Protein AF-A0AAW9BEH2-F1 (afdb_monomer_lite)

Secondary structure (DSSP, 8-state):
--HHHHHHHHHHHHHHHHHHHHHHHHHHHHHHHHHHHHHHHHHHHHHHHHHHHH-GGG-SS--HHHHHHHHHHHHHHHHHHHHHHHHS---TT-THHHHHHHHHHHHHHHHHHHHHHHHHHHHHHHHHHHHHHHHHHHHHHHHHHHHTT---------

pLDDT: mean 85.72, std 15.08, range [34.12, 97.81]

Foldseek 3Di:
DPVVVVVVVVVVVVVVVVVVLVVLVVQQVVLLVVLVVLLVVLVVLLVVLLVPLVCVPVDPDDDLVVSLVSLVVSLVSLVCSLVSLVPGDHDPSDPCSVVSNVVSVVSSVVSVVSSVVSNVSSVVVVVVVVVVVVVVVVVCVVVVVVVVPDDDDDDDDD

Structure (mmCIF, N/CA/C/O backbone):
data_AF-A0AAW9BEH2-F1
#
_entry.id   AF-A0AAW9BEH2-F1
#
loop_
_atom_site.group_PDB
_atom_site.id
_atom_site.type_symbol
_atom_site.label_atom_id
_atom_site.label_alt_id
_atom_site.label_comp_id
_atom_site.label_asym_id
_atom_site.label_entity_id
_atom_site.label_seq_id
_atom_site.pdbx_PDB_ins_code
_atom_site.Cartn_x
_atom_site.Cartn_y
_atom_site.Cartn_z
_atom_site.occupancy
_atom_site.B_iso_or_equiv
_atom_site.auth_seq_id
_atom_site.auth_comp_id
_atom_site.auth_asym_id
_atom_site.auth_atom_id
_atom_site.pdbx_PDB_model_num
ATOM 1 N N . MET A 1 1 ? 34.783 7.327 -52.396 1.00 61.12 1 MET A N 1
ATOM 2 C CA . MET A 1 1 ? 33.448 7.791 -51.954 1.00 61.12 1 MET A CA 1
ATOM 3 C C . MET A 1 1 ? 32.715 6.705 -51.144 1.00 61.12 1 MET A C 1
ATOM 5 O O . MET A 1 1 ? 31.636 6.286 -51.528 1.00 61.12 1 MET A O 1
ATOM 9 N N . ASN A 1 2 ? 33.303 6.226 -50.032 1.00 67.19 2 ASN A N 1
ATOM 10 C CA . ASN A 1 2 ? 32.734 5.101 -49.255 1.00 67.19 2 ASN A CA 1
ATOM 11 C C . ASN A 1 2 ? 32.897 5.255 -47.726 1.00 67.19 2 ASN A C 1
ATOM 13 O O . ASN A 1 2 ? 31.979 4.955 -46.977 1.00 67.19 2 ASN A O 1
ATOM 17 N N . LYS A 1 3 ? 34.015 5.833 -47.255 1.00 74.56 3 LYS A N 1
ATOM 18 C CA . LYS A 1 3 ? 34.279 6.043 -45.817 1.00 74.56 3 LYS A CA 1
ATOM 19 C C . LYS A 1 3 ? 33.281 7.001 -45.150 1.00 74.56 3 LYS A C 1
ATOM 21 O O . LYS A 1 3 ? 32.778 6.699 -44.081 1.00 74.56 3 LYS A O 1
ATOM 26 N N . PHE A 1 4 ? 32.943 8.114 -45.808 1.00 81.81 4 PHE A N 1
ATOM 27 C CA . PHE A 1 4 ? 32.003 9.105 -45.264 1.00 81.81 4 PHE A CA 1
ATOM 28 C C . PHE A 1 4 ? 30.568 8.563 -45.176 1.00 81.81 4 PHE A C 1
ATOM 30 O O . PHE A 1 4 ? 29.892 8.777 -44.179 1.00 81.81 4 PHE A O 1
ATOM 37 N N . ARG A 1 5 ? 30.127 7.788 -46.182 1.00 81.81 5 ARG A N 1
ATOM 38 C CA . ARG A 1 5 ? 28.836 7.081 -46.146 1.00 81.81 5 ARG A CA 1
ATOM 39 C C . ARG A 1 5 ? 28.800 6.043 -45.026 1.00 81.81 5 ARG A C 1
ATOM 41 O O . ARG A 1 5 ? 27.820 5.996 -44.302 1.00 81.81 5 ARG A O 1
ATOM 48 N N . LEU A 1 6 ? 29.881 5.283 -44.843 1.00 86.88 6 LEU A N 1
ATOM 49 C CA . LEU A 1 6 ? 29.983 4.267 -43.795 1.00 86.88 6 LEU A CA 1
ATOM 50 C C . LEU A 1 6 ? 29.954 4.878 -42.385 1.00 86.88 6 LEU A C 1
ATOM 52 O O . LEU A 1 6 ? 29.236 4.384 -41.523 1.00 86.88 6 LEU A O 1
ATOM 56 N N . VAL A 1 7 ? 30.656 5.997 -42.171 1.00 89.94 7 VAL A N 1
ATOM 57 C CA . VAL A 1 7 ? 30.595 6.757 -40.910 1.00 89.94 7 VAL A CA 1
ATOM 58 C C . VAL A 1 7 ? 29.182 7.288 -40.660 1.00 89.94 7 VAL A C 1
ATOM 60 O O . VAL A 1 7 ? 28.656 7.102 -39.566 1.00 89.94 7 VAL A O 1
ATOM 63 N N . ASN A 1 8 ? 28.532 7.878 -41.668 1.00 89.31 8 ASN A N 1
ATOM 64 C CA . ASN A 1 8 ? 27.161 8.375 -41.524 1.00 89.31 8 ASN A CA 1
ATOM 65 C C . ASN A 1 8 ? 26.160 7.249 -41.232 1.00 89.31 8 ASN A C 1
ATOM 67 O O . ASN A 1 8 ? 25.281 7.414 -40.392 1.00 89.31 8 ASN A O 1
ATOM 71 N N . SER A 1 9 ? 26.304 6.093 -41.885 1.00 89.06 9 SER A N 1
ATOM 72 C CA . SER A 1 9 ? 25.486 4.912 -41.604 1.00 89.06 9 SER A CA 1
ATOM 73 C C . SER A 1 9 ? 25.699 4.406 -40.177 1.00 89.06 9 SER A C 1
ATOM 75 O O . SER A 1 9 ? 24.717 4.141 -39.491 1.00 89.06 9 SER A O 1
ATOM 77 N N . CYS A 1 10 ? 26.943 4.341 -39.689 1.00 92.50 10 CYS A N 1
ATOM 78 C CA . CYS A 1 10 ? 27.219 3.996 -38.290 1.00 92.50 10 CYS A CA 1
ATOM 79 C C . CYS A 1 10 ? 26.580 4.987 -37.310 1.00 92.50 10 CYS A C 1
ATOM 81 O O . CYS A 1 10 ? 25.991 4.558 -36.322 1.00 92.50 10 CYS A O 1
ATOM 83 N N . LEU A 1 11 ? 26.652 6.293 -37.584 1.00 92.81 11 LEU A N 1
ATOM 84 C CA . LEU A 1 11 ? 26.002 7.310 -36.750 1.00 92.81 11 LEU A CA 1
ATOM 85 C C . LEU A 1 11 ? 24.480 7.150 -36.740 1.00 92.81 11 LEU A C 1
ATOM 87 O O . LEU A 1 11 ? 23.858 7.280 -35.690 1.00 92.81 11 LEU A O 1
ATOM 91 N N . PHE A 1 12 ? 23.881 6.822 -37.885 1.00 94.31 12 PHE A N 1
ATOM 92 C CA . PHE A 1 12 ? 22.443 6.583 -37.983 1.00 94.31 12 PHE A CA 1
ATOM 93 C C . PHE A 1 12 ? 22.015 5.353 -37.174 1.00 94.31 12 PHE A C 1
ATOM 95 O O . PHE A 1 12 ? 21.041 5.407 -36.426 1.00 94.31 12 PHE A O 1
ATOM 102 N N . VAL A 1 13 ? 22.783 4.262 -37.259 1.00 95.12 13 VAL A N 1
ATOM 103 C CA . VAL A 1 13 ? 22.562 3.059 -36.442 1.00 95.12 13 VAL A CA 1
ATOM 104 C C . VAL A 1 13 ? 22.726 3.375 -34.954 1.00 95.12 13 VAL A C 1
ATOM 106 O O . VAL A 1 13 ? 21.879 2.985 -34.156 1.00 95.12 13 VAL A O 1
ATOM 109 N N . ALA A 1 14 ? 23.759 4.129 -34.572 1.00 94.88 14 ALA A N 1
ATOM 110 C CA . ALA A 1 14 ? 23.972 4.534 -33.184 1.00 94.88 14 ALA A CA 1
ATOM 111 C C . ALA A 1 14 ? 22.812 5.388 -32.646 1.00 94.88 14 ALA A C 1
ATOM 113 O O . ALA A 1 14 ? 22.354 5.158 -31.527 1.00 94.88 14 ALA A O 1
ATOM 114 N N . MET A 1 15 ? 22.291 6.323 -33.449 1.00 94.88 15 MET A N 1
ATOM 115 C CA . MET A 1 15 ? 21.110 7.113 -33.092 1.00 94.88 15 MET A CA 1
ATOM 116 C C . MET A 1 15 ? 19.872 6.235 -32.902 1.00 94.88 15 MET A C 1
ATOM 118 O O . MET A 1 15 ? 19.190 6.377 -31.893 1.00 94.88 15 MET A O 1
ATOM 122 N N . LEU A 1 16 ? 19.611 5.286 -33.807 1.00 95.88 16 LEU A N 1
ATOM 123 C CA . LEU A 1 16 ? 18.481 4.359 -33.670 1.00 95.88 16 LEU A CA 1
ATOM 124 C C . LEU A 1 16 ? 18.579 3.507 -32.398 1.00 95.88 16 LEU A C 1
ATOM 126 O O . LEU A 1 16 ? 17.588 3.336 -31.683 1.00 95.88 16 LEU A O 1
ATOM 130 N N . VAL A 1 17 ? 19.774 3.004 -32.084 1.00 94.88 17 VAL A N 1
ATOM 131 C CA . VAL A 1 17 ? 20.029 2.244 -30.853 1.00 94.88 17 VAL A CA 1
ATOM 132 C C . VAL A 1 17 ? 19.791 3.120 -29.620 1.00 94.88 17 VAL A C 1
ATOM 134 O O . VAL A 1 17 ? 19.082 2.706 -28.703 1.00 94.88 17 VAL A O 1
ATOM 137 N N . ALA A 1 18 ? 20.304 4.353 -29.612 1.00 94.69 18 ALA A N 1
ATOM 138 C CA . ALA A 1 18 ? 20.093 5.295 -28.515 1.00 94.69 18 ALA A CA 1
ATOM 139 C C . ALA A 1 18 ? 18.607 5.646 -28.326 1.00 94.69 18 ALA A C 1
ATOM 141 O O . ALA A 1 18 ? 18.114 5.629 -27.198 1.00 94.69 18 ALA A O 1
ATOM 142 N N . SER A 1 19 ? 17.868 5.895 -29.411 1.00 94.81 19 SER A N 1
ATOM 143 C CA . SER A 1 19 ? 16.421 6.140 -29.364 1.00 94.81 19 SER A CA 1
ATOM 144 C C . SER A 1 19 ? 15.651 4.939 -28.814 1.00 94.81 19 SER A C 1
ATOM 146 O O . SER A 1 19 ? 14.720 5.115 -28.031 1.00 94.81 19 SER A O 1
ATOM 148 N N . THR A 1 20 ? 16.065 3.720 -29.163 1.00 93.62 20 THR A N 1
ATOM 149 C CA . THR A 1 20 ? 15.456 2.488 -28.643 1.00 93.62 20 THR A CA 1
ATOM 150 C C . THR A 1 20 ? 15.678 2.358 -27.135 1.00 93.62 20 THR A C 1
ATOM 152 O O . THR A 1 20 ? 14.727 2.115 -26.392 1.00 93.62 20 THR A O 1
ATOM 155 N N . PHE A 1 21 ? 16.903 2.596 -26.654 1.00 93.50 21 PHE A N 1
ATOM 156 C CA . PHE A 1 21 ? 17.190 2.601 -25.217 1.00 93.50 21 PHE A CA 1
ATOM 157 C C . PHE A 1 21 ? 16.429 3.697 -24.470 1.00 93.50 21 PHE A C 1
ATOM 159 O O . PHE A 1 21 ? 15.891 3.435 -23.395 1.00 93.50 21 PHE A O 1
ATOM 166 N N . ALA A 1 22 ? 16.338 4.900 -25.040 1.00 93.38 22 ALA A N 1
ATOM 167 C CA . ALA A 1 22 ? 15.574 5.997 -24.455 1.00 93.38 22 ALA A CA 1
ATOM 168 C C . ALA A 1 22 ? 14.083 5.646 -24.331 1.00 93.38 22 ALA A C 1
ATOM 170 O O . ALA A 1 22 ? 13.478 5.890 -23.288 1.00 93.38 22 ALA A O 1
ATOM 171 N N . TYR A 1 23 ? 13.503 5.013 -25.355 1.00 93.94 23 TYR A N 1
ATOM 172 C CA . TYR A 1 23 ? 12.123 4.534 -25.315 1.00 93.94 23 TYR A CA 1
ATOM 173 C C . TYR A 1 23 ? 11.916 3.469 -24.228 1.00 93.94 23 TYR A C 1
ATOM 175 O O . TYR A 1 23 ? 11.011 3.594 -23.405 1.00 93.94 23 TYR A O 1
ATOM 183 N N . MET A 1 24 ? 12.791 2.461 -24.162 1.00 93.31 24 MET A N 1
ATOM 184 C CA . MET A 1 24 ? 12.736 1.430 -23.119 1.00 93.31 24 MET A CA 1
ATOM 185 C C . MET A 1 24 ? 12.852 2.034 -21.709 1.00 93.31 24 MET A C 1
ATOM 187 O O . MET A 1 24 ? 12.114 1.646 -20.801 1.00 93.31 24 MET A O 1
ATOM 191 N N . ALA A 1 25 ? 13.740 3.017 -21.522 1.00 91.56 25 ALA A N 1
ATOM 192 C CA . ALA A 1 25 ? 13.916 3.722 -20.252 1.00 91.56 25 ALA A CA 1
ATOM 193 C C . ALA A 1 25 ? 12.668 4.520 -19.873 1.00 91.56 25 ALA A C 1
ATOM 195 O O . ALA A 1 25 ? 12.239 4.482 -18.719 1.00 91.56 25 ALA A O 1
ATOM 196 N N . HIS A 1 26 ? 12.051 5.187 -20.849 1.00 92.69 26 HIS A N 1
ATOM 197 C CA . HIS A 1 26 ? 10.807 5.915 -20.648 1.00 92.69 26 HIS A CA 1
ATOM 198 C C . HIS A 1 26 ? 9.662 4.992 -20.204 1.00 92.69 26 HIS A C 1
ATOM 200 O O . HIS A 1 26 ? 8.975 5.310 -19.234 1.00 92.69 26 HIS A O 1
ATOM 206 N N . ILE A 1 27 ? 9.491 3.825 -20.838 1.00 93.19 27 ILE A N 1
ATOM 207 C CA . ILE A 1 27 ? 8.455 2.851 -20.450 1.00 93.19 27 ILE A CA 1
ATOM 208 C C . ILE A 1 27 ? 8.688 2.307 -19.034 1.00 93.19 27 ILE A C 1
ATOM 210 O O . ILE A 1 27 ? 7.755 2.280 -18.229 1.00 93.19 27 ILE A O 1
ATOM 214 N N . ASN A 1 28 ? 9.928 1.947 -18.686 1.00 92.12 28 ASN A N 1
ATOM 215 C CA . ASN A 1 28 ? 10.256 1.515 -17.324 1.00 92.12 28 ASN A CA 1
ATOM 216 C C . ASN A 1 28 ? 9.983 2.629 -16.293 1.00 92.12 28 ASN A C 1
ATOM 218 O O . ASN A 1 28 ? 9.445 2.363 -15.216 1.00 92.12 28 ASN A O 1
ATOM 222 N N . SER A 1 29 ? 10.329 3.881 -16.616 1.00 90.94 29 SER A N 1
ATOM 223 C CA . SER A 1 29 ? 10.071 5.034 -15.744 1.00 90.94 29 SER A CA 1
ATOM 224 C C . SER A 1 29 ? 8.576 5.267 -15.547 1.00 90.94 29 SER A C 1
ATOM 226 O O . SER A 1 29 ? 8.140 5.483 -14.419 1.00 90.94 29 SER A O 1
ATOM 228 N N . LYS A 1 30 ? 7.784 5.182 -16.621 1.00 92.12 30 LYS A N 1
ATOM 229 C CA . LYS A 1 30 ? 6.327 5.329 -16.562 1.00 92.12 30 LYS A CA 1
ATOM 230 C C . LYS A 1 30 ? 5.698 4.256 -15.672 1.00 92.12 30 LYS A C 1
ATOM 232 O O . LYS A 1 30 ? 4.907 4.592 -14.797 1.00 92.12 30 LYS A O 1
ATOM 237 N N . SER A 1 31 ? 6.104 2.998 -15.841 1.00 91.56 31 SER A N 1
ATOM 238 C CA . SER A 1 31 ? 5.618 1.877 -15.022 1.00 91.56 31 SER A CA 1
ATOM 239 C C . SER A 1 31 ? 5.980 2.058 -13.543 1.00 91.56 31 SER A C 1
ATOM 241 O O . SER A 1 31 ? 5.152 1.858 -12.660 1.00 91.56 31 SER A O 1
ATOM 243 N N . THR A 1 32 ? 7.198 2.534 -13.264 1.00 90.94 32 THR A N 1
ATOM 244 C CA . THR A 1 32 ? 7.637 2.855 -11.895 1.00 90.94 32 THR A CA 1
ATOM 245 C C . THR A 1 32 ? 6.799 3.978 -11.280 1.00 90.94 32 THR A C 1
ATOM 247 O O . THR A 1 32 ? 6.417 3.894 -10.117 1.00 90.94 32 THR A O 1
ATOM 250 N N . GLN A 1 33 ? 6.490 5.025 -12.049 1.00 91.50 33 GLN A N 1
ATOM 251 C CA . GLN A 1 33 ? 5.683 6.149 -11.575 1.00 91.50 33 GLN A CA 1
ATOM 252 C C . GLN A 1 33 ? 4.235 5.738 -11.283 1.00 91.50 33 GLN A C 1
ATOM 254 O O . GLN A 1 33 ? 3.672 6.177 -10.284 1.00 91.50 33 GLN A O 1
ATOM 259 N N . GLN A 1 34 ? 3.646 4.878 -12.117 1.00 91.94 34 GLN A N 1
ATOM 260 C CA . GLN A 1 34 ? 2.305 4.337 -11.879 1.00 91.94 34 GLN A CA 1
ATOM 261 C C . GLN A 1 34 ? 2.254 3.523 -10.583 1.00 91.94 34 GLN A C 1
ATOM 263 O O . GLN A 1 34 ? 1.390 3.769 -9.747 1.00 91.94 34 GLN A O 1
ATOM 268 N N . LEU A 1 35 ? 3.230 2.634 -10.373 1.00 92.81 35 LEU A N 1
ATOM 269 C CA . LEU A 1 35 ? 3.349 1.879 -9.124 1.00 92.81 35 LEU A CA 1
ATOM 270 C C . LEU A 1 35 ? 3.545 2.789 -7.915 1.00 92.81 35 LEU A C 1
ATOM 272 O O . LEU A 1 35 ? 2.933 2.564 -6.880 1.00 92.81 35 LEU A O 1
ATOM 276 N N . HIS A 1 36 ? 4.370 3.829 -8.037 1.00 92.88 36 HIS A N 1
ATOM 277 C CA . HIS A 1 36 ? 4.569 4.786 -6.954 1.00 92.88 36 HIS A CA 1
ATOM 278 C C . HIS A 1 36 ? 3.276 5.522 -6.580 1.00 92.88 36 HIS A C 1
ATOM 280 O O . HIS A 1 36 ? 3.003 5.692 -5.395 1.00 92.88 36 HIS A O 1
ATOM 286 N N . SER A 1 37 ? 2.480 5.927 -7.574 1.00 94.06 37 SER A N 1
ATOM 287 C CA . SER A 1 37 ? 1.184 6.569 -7.339 1.00 94.06 37 SER A CA 1
ATOM 288 C C . SER A 1 37 ? 0.237 5.644 -6.577 1.00 94.06 37 SER A C 1
ATOM 290 O O . SER A 1 37 ? -0.307 6.053 -5.559 1.00 94.06 37 SER A O 1
ATOM 292 N N . ALA A 1 38 ? 0.100 4.392 -7.024 1.00 93.75 38 ALA A N 1
ATOM 293 C CA . ALA A 1 38 ? -0.768 3.410 -6.378 1.00 93.75 38 ALA A CA 1
ATOM 294 C C . ALA A 1 38 ? -0.292 3.069 -4.951 1.00 93.75 38 ALA A C 1
ATOM 296 O O . ALA A 1 38 ? -1.084 3.020 -4.019 1.00 93.75 38 ALA A O 1
ATOM 297 N N . LEU A 1 39 ? 1.024 2.937 -4.747 1.00 94.75 39 LEU A N 1
ATOM 298 C CA . LEU A 1 39 ? 1.626 2.756 -3.421 1.00 94.75 39 LEU A CA 1
ATOM 299 C C . LEU A 1 39 ? 1.287 3.914 -2.469 1.00 94.75 39 LEU A C 1
ATOM 301 O O . LEU A 1 39 ? 1.012 3.707 -1.289 1.00 94.75 39 LEU A O 1
ATOM 305 N N . SER A 1 40 ? 1.354 5.145 -2.981 1.00 95.94 40 SER A N 1
ATOM 306 C CA . SER A 1 40 ? 1.056 6.348 -2.208 1.00 95.94 40 SER A CA 1
ATOM 307 C C . SER A 1 40 ? -0.420 6.442 -1.840 1.00 95.94 40 SER A C 1
ATOM 309 O O . SER A 1 40 ? -0.722 6.951 -0.767 1.00 95.94 40 SER A O 1
ATOM 311 N N . GLU A 1 41 ? -1.317 5.979 -2.708 1.00 96.88 41 GLU A N 1
ATOM 312 C CA . GLU A 1 41 ? -2.760 5.948 -2.460 1.00 96.88 41 GLU A CA 1
ATOM 313 C C . GLU A 1 41 ? -3.104 4.984 -1.320 1.00 96.88 41 GLU A C 1
ATOM 315 O O . GLU A 1 41 ? -3.683 5.415 -0.326 1.00 96.88 41 GLU A O 1
ATOM 320 N N . VAL A 1 42 ? -2.608 3.743 -1.378 1.00 97.19 42 VAL A N 1
ATOM 321 C CA . VAL A 1 42 ? -2.765 2.759 -0.288 1.00 97.19 42 VAL A CA 1
ATOM 322 C C . VAL A 1 42 ? -2.179 3.290 1.024 1.00 97.19 42 VAL A C 1
ATOM 324 O O . VAL A 1 42 ? -2.786 3.203 2.089 1.00 97.19 42 VAL A O 1
ATOM 327 N N . GLY A 1 43 ? -0.985 3.891 0.963 1.00 96.31 43 GLY A N 1
ATOM 328 C CA . GLY A 1 43 ? -0.357 4.489 2.140 1.00 96.31 43 GLY A CA 1
ATOM 329 C C . GLY A 1 43 ? -1.158 5.658 2.723 1.00 96.31 43 GLY A C 1
ATOM 330 O O . GLY A 1 43 ? -1.145 5.861 3.936 1.00 96.31 43 GLY A O 1
ATOM 331 N N . HIS A 1 44 ? -1.853 6.419 1.877 1.00 97.12 44 HIS A N 1
ATOM 332 C CA . HIS A 1 44 ? -2.702 7.523 2.304 1.00 97.12 44 HIS A CA 1
ATOM 333 C C . HIS A 1 44 ? -3.971 7.021 2.995 1.00 97.12 44 HIS A C 1
ATOM 335 O O . HIS A 1 44 ? -4.225 7.437 4.122 1.00 97.12 44 HIS A O 1
ATOM 341 N N . GLN A 1 45 ? -4.686 6.072 2.386 1.00 96.56 45 GLN A N 1
ATOM 342 C CA . GLN A 1 45 ? -5.861 5.433 2.989 1.00 96.56 45 GLN A CA 1
ATOM 343 C C . GLN A 1 45 ? -5.529 4.818 4.358 1.00 96.56 45 GLN A C 1
ATOM 345 O O . GLN A 1 45 ? -6.253 5.022 5.327 1.00 96.56 45 GLN A O 1
ATOM 350 N N . LEU A 1 46 ? -4.381 4.138 4.481 1.00 97.19 46 LEU A N 1
ATOM 351 C CA . LEU A 1 46 ? -3.930 3.572 5.758 1.00 97.19 46 LEU A CA 1
ATOM 352 C C . LEU A 1 46 ? -3.733 4.637 6.846 1.00 97.19 46 LEU A C 1
ATOM 354 O O . LEU A 1 46 ? -4.009 4.390 8.020 1.00 97.19 46 LEU A O 1
ATOM 358 N N . ILE A 1 47 ? -3.237 5.819 6.477 1.00 95.75 47 ILE A N 1
ATOM 359 C CA . ILE A 1 47 ? -3.078 6.942 7.407 1.00 95.75 47 ILE A CA 1
ATOM 360 C C . ILE A 1 47 ? -4.442 7.499 7.824 1.00 95.75 47 ILE A C 1
ATOM 362 O O . ILE A 1 47 ? -4.628 7.789 9.005 1.00 95.75 47 ILE A O 1
ATOM 366 N N . GLU A 1 48 ? -5.381 7.627 6.887 1.00 93.81 48 GLU A N 1
ATOM 367 C CA . GLU A 1 48 ? -6.739 8.088 7.182 1.00 93.81 48 GLU A CA 1
ATOM 368 C C . GLU A 1 48 ? -7.453 7.130 8.143 1.00 93.81 48 GLU A C 1
ATOM 370 O O . GLU A 1 48 ? -7.943 7.564 9.188 1.00 93.81 48 GLU A O 1
ATOM 375 N N . GLU A 1 49 ? -7.422 5.824 7.866 1.00 93.19 49 GLU A N 1
ATOM 376 C CA . GLU A 1 49 ? -8.030 4.817 8.742 1.00 93.19 49 GLU A CA 1
ATOM 377 C C . GLU A 1 49 ? -7.370 4.774 10.118 1.00 93.19 49 GLU A C 1
ATOM 379 O O . GLU A 1 49 ? -8.053 4.719 11.142 1.00 93.19 49 GLU A O 1
ATOM 384 N N . ARG A 1 50 ? -6.038 4.890 10.185 1.00 93.69 50 ARG A N 1
ATOM 385 C CA . ARG A 1 50 ? -5.328 5.037 11.462 1.00 93.69 50 ARG A CA 1
ATOM 386 C C . ARG A 1 50 ? -5.884 6.211 12.268 1.00 93.69 50 ARG A C 1
ATOM 388 O O . ARG A 1 50 ? -6.107 6.061 13.468 1.00 93.69 50 ARG A O 1
ATOM 395 N N . ASP A 1 51 ? -6.081 7.369 11.646 1.00 92.50 51 ASP A N 1
ATOM 396 C CA . ASP A 1 51 ? -6.531 8.574 12.349 1.00 92.50 51 ASP A CA 1
ATOM 397 C C . ASP A 1 51 ? -7.962 8.417 12.884 1.00 92.50 51 ASP A C 1
ATOM 399 O O . ASP A 1 51 ? -8.240 8.792 14.028 1.00 92.50 51 ASP A O 1
ATOM 403 N N . VAL A 1 52 ? -8.844 7.778 12.112 1.00 90.75 52 VAL A N 1
ATOM 404 C CA . VAL A 1 52 ? -10.210 7.405 12.522 1.00 90.75 52 VAL A CA 1
ATOM 405 C C . VAL A 1 52 ? -10.188 6.399 13.680 1.00 90.75 52 VAL A C 1
ATOM 407 O O . VAL A 1 52 ? -10.944 6.517 14.655 1.00 90.75 52 VAL A O 1
ATOM 410 N N . ILE A 1 53 ? -9.306 5.402 13.609 1.00 91.19 53 ILE A N 1
ATOM 411 C CA . ILE A 1 53 ? -9.229 4.331 14.600 1.00 91.19 53 ILE A CA 1
ATOM 412 C C . ILE A 1 53 ? -8.658 4.841 15.929 1.00 91.19 53 ILE A C 1
ATOM 414 O O . ILE A 1 53 ? -9.220 4.556 16.990 1.00 91.19 53 ILE A O 1
ATOM 418 N N . VAL A 1 54 ? -7.584 5.629 15.881 1.00 90.31 54 VAL A N 1
ATOM 419 C CA . VAL A 1 54 ? -6.925 6.190 17.068 1.00 90.31 54 VAL A CA 1
ATOM 420 C C . VAL A 1 54 ? -7.811 7.232 17.757 1.00 90.31 54 VAL A C 1
ATOM 422 O O . VAL A 1 54 ? -7.836 7.302 18.986 1.00 90.31 54 VAL A O 1
ATOM 425 N N . ASN A 1 55 ? -8.587 8.015 17.003 1.00 87.00 55 ASN A N 1
ATOM 426 C CA . ASN A 1 55 ? -9.442 9.059 17.561 1.00 87.00 55 ASN A CA 1
ATOM 427 C C . ASN A 1 55 ? -10.854 8.557 17.921 1.00 87.00 55 ASN A C 1
ATOM 429 O O . ASN A 1 55 ? -11.859 8.990 17.355 1.00 87.00 55 ASN A O 1
ATOM 433 N N . GLN A 1 56 ? -10.937 7.651 18.901 1.00 73.12 56 GLN A N 1
ATOM 434 C CA . GLN A 1 56 ? -12.194 6.983 19.272 1.00 73.12 56 GLN A CA 1
ATOM 435 C C . GLN A 1 56 ? -13.338 7.933 19.666 1.00 73.12 56 GLN A C 1
ATOM 437 O O . GLN A 1 56 ? -14.498 7.632 19.404 1.00 73.12 56 GLN A O 1
ATOM 4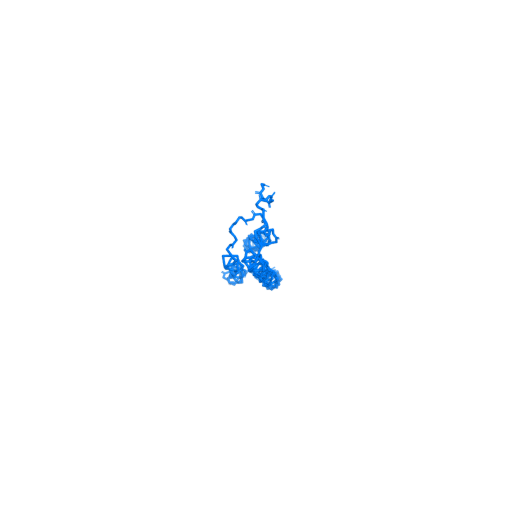42 N N . TYR A 1 57 ? -13.026 9.084 20.269 1.00 70.06 57 TYR A N 1
ATOM 443 C CA . TYR A 1 57 ? -14.026 10.008 20.816 1.00 70.06 57 TYR A CA 1
ATOM 444 C C . TYR A 1 57 ? -14.567 11.016 19.796 1.00 70.06 57 TYR A C 1
ATOM 446 O O . TYR A 1 57 ? -15.539 11.712 20.082 1.00 70.06 57 TYR A O 1
ATOM 454 N N . ALA A 1 58 ? -13.964 11.110 18.607 1.00 70.94 58 ALA A N 1
ATOM 455 C CA . ALA A 1 58 ? -14.453 12.003 17.558 1.00 70.94 58 ALA A CA 1
ATOM 456 C C . ALA A 1 58 ? -15.691 11.457 16.825 1.00 70.94 58 ALA A C 1
ATOM 458 O O . ALA A 1 58 ? -16.375 12.212 16.134 1.00 70.94 58 ALA A O 1
ATOM 459 N N . ILE A 1 59 ? -15.997 10.164 16.973 1.00 67.75 59 ILE A N 1
ATOM 460 C CA . ILE A 1 59 ? -17.043 9.480 16.210 1.00 67.75 59 ILE A CA 1
ATOM 461 C C . ILE A 1 59 ? -18.212 9.159 17.140 1.00 67.75 59 ILE A C 1
ATOM 463 O O . ILE A 1 59 ? -18.079 8.360 18.061 1.00 67.75 59 ILE A O 1
ATOM 467 N N . LYS A 1 60 ? -19.373 9.776 16.884 1.00 63.19 60 LYS A N 1
ATOM 468 C CA . LYS A 1 60 ? -20.590 9.592 17.699 1.00 63.19 60 LYS A CA 1
ATOM 469 C C . LYS A 1 60 ? -21.139 8.164 17.675 1.00 63.19 60 LYS A C 1
ATOM 471 O O . LYS A 1 60 ? -21.686 7.718 18.674 1.00 63.19 60 LYS A O 1
ATOM 476 N N . GLU A 1 61 ? -21.020 7.472 16.545 1.00 73.75 61 GLU A N 1
ATOM 477 C CA . GLU A 1 61 ? -21.520 6.109 16.369 1.00 73.75 61 GLU A CA 1
ATOM 478 C C . GLU A 1 61 ? -20.432 5.276 15.690 1.00 73.75 61 GLU A C 1
ATOM 480 O O . GLU A 1 61 ? -20.239 5.323 14.474 1.00 73.75 61 GLU A O 1
ATOM 485 N N . ARG A 1 62 ? -19.635 4.585 16.506 1.00 77.81 62 ARG A N 1
ATOM 486 C CA . ARG A 1 62 ? -18.470 3.840 16.034 1.00 77.81 62 ARG A CA 1
ATOM 487 C C . ARG A 1 62 ? -18.880 2.434 15.616 1.00 77.81 62 ARG A C 1
ATOM 489 O O . ARG A 1 62 ? -19.259 1.609 16.444 1.00 77.81 62 ARG A O 1
ATOM 496 N N . LYS A 1 63 ? -18.754 2.142 14.326 1.00 86.88 63 LYS A N 1
ATOM 497 C CA . LYS A 1 63 ? -19.033 0.819 13.766 1.00 86.88 63 LYS A CA 1
ATOM 498 C C . LYS A 1 63 ? -17.733 0.047 13.583 1.00 86.88 63 LYS A C 1
ATOM 500 O O . LYS A 1 63 ? -17.138 0.055 12.513 1.00 86.88 63 LYS A O 1
ATOM 505 N N . ASN A 1 64 ? -17.299 -0.636 14.640 1.00 87.62 64 ASN A N 1
ATOM 506 C CA . ASN A 1 64 ? -16.007 -1.335 14.669 1.00 87.62 64 ASN A CA 1
ATOM 507 C C . ASN A 1 64 ? -15.836 -2.360 13.531 1.00 87.62 64 ASN A C 1
ATOM 509 O O . ASN A 1 64 ? -14.751 -2.476 12.980 1.00 87.62 64 ASN A O 1
ATOM 513 N N . PHE A 1 65 ? -16.916 -3.027 13.107 1.00 89.00 65 PHE A N 1
ATOM 514 C CA . PHE A 1 65 ? -16.889 -3.913 11.938 1.00 89.00 65 PHE A CA 1
ATOM 515 C C . PHE A 1 65 ? -16.525 -3.186 10.631 1.00 89.00 65 PHE A C 1
ATOM 517 O O . PHE A 1 65 ? -15.787 -3.737 9.820 1.00 89.00 65 PHE A O 1
ATOM 524 N N . GLU A 1 66 ? -17.031 -1.966 10.414 1.00 91.88 66 GLU A N 1
ATOM 525 C CA . GLU A 1 66 ? -16.702 -1.184 9.212 1.00 91.88 66 GLU A CA 1
ATOM 526 C C . GLU A 1 66 ? -15.221 -0.775 9.222 1.00 91.88 66 GLU A C 1
ATOM 528 O O . GLU A 1 66 ? -14.577 -0.831 8.179 1.00 91.88 66 GLU A O 1
ATOM 533 N N . LEU A 1 67 ? -14.665 -0.469 10.401 1.00 92.25 67 LEU A N 1
ATOM 534 C CA . LEU A 1 67 ? -13.243 -0.148 10.568 1.00 92.25 67 LEU A CA 1
ATOM 535 C C . LEU A 1 67 ? -12.348 -1.357 10.271 1.00 92.25 67 LEU A C 1
ATOM 537 O O . LEU A 1 67 ? -11.454 -1.262 9.437 1.00 92.25 67 LEU A O 1
ATOM 541 N N . THR A 1 68 ? -12.618 -2.514 10.885 1.00 93.88 68 THR A N 1
ATOM 542 C CA . THR A 1 68 ? -11.865 -3.748 10.601 1.00 93.88 68 THR A CA 1
ATOM 543 C C . THR A 1 68 ? -11.975 -4.139 9.127 1.00 93.88 68 THR A C 1
ATOM 545 O O . THR A 1 68 ? -10.982 -4.529 8.518 1.00 93.88 68 THR A O 1
ATOM 548 N N . LYS A 1 69 ? -13.157 -3.993 8.512 1.00 96.00 69 LYS A N 1
ATOM 549 C CA . LYS A 1 69 ? -13.322 -4.247 7.077 1.00 96.00 69 LYS A CA 1
ATOM 550 C C . LYS A 1 69 ? -12.462 -3.305 6.229 1.00 96.00 69 LYS A C 1
ATOM 552 O O . LYS A 1 69 ? -11.810 -3.784 5.310 1.00 96.00 69 LYS A O 1
ATOM 557 N N . SER A 1 70 ? -12.440 -2.009 6.542 1.00 95.62 70 SER A N 1
ATOM 558 C CA . SER A 1 70 ? -11.627 -1.034 5.802 1.00 95.62 70 SER A CA 1
ATOM 559 C C . SER A 1 70 ? -10.134 -1.384 5.853 1.00 95.62 70 SER A C 1
ATOM 561 O O . SER A 1 70 ? -9.448 -1.350 4.833 1.00 95.62 70 SER A O 1
ATOM 563 N N . LEU A 1 71 ? -9.636 -1.842 7.009 1.00 97.38 71 LEU A N 1
ATOM 564 C CA . LEU A 1 71 ? -8.260 -2.334 7.133 1.00 97.38 71 LEU A CA 1
ATOM 565 C C . LEU A 1 71 ? -7.976 -3.532 6.214 1.00 97.38 71 LEU A C 1
ATOM 567 O O . LEU A 1 71 ? -6.935 -3.559 5.561 1.00 97.38 71 LEU A O 1
ATOM 571 N N . VAL A 1 72 ? -8.900 -4.494 6.126 1.00 97.25 72 VAL A N 1
ATOM 572 C CA . VAL A 1 72 ? -8.774 -5.650 5.218 1.00 97.25 72 VAL A CA 1
ATOM 573 C C . VAL A 1 72 ? -8.818 -5.216 3.752 1.00 97.25 72 VAL A C 1
ATOM 575 O O . VAL A 1 72 ? -8.043 -5.716 2.938 1.00 97.25 72 VAL A O 1
ATOM 578 N N . ASP A 1 73 ? -9.689 -4.270 3.396 1.00 97.62 73 ASP A N 1
ATOM 579 C CA . ASP A 1 73 ? -9.767 -3.745 2.030 1.00 97.62 73 ASP A CA 1
ATOM 580 C C . ASP A 1 73 ? -8.421 -3.099 1.619 1.00 97.62 73 ASP A C 1
ATOM 582 O O . ASP A 1 73 ? -7.928 -3.356 0.518 1.00 97.62 73 ASP A O 1
ATOM 586 N N . ILE A 1 74 ? -7.758 -2.375 2.532 1.00 97.75 74 ILE A N 1
ATOM 587 C CA . ILE A 1 74 ? -6.409 -1.810 2.328 1.00 97.75 74 ILE A CA 1
ATOM 588 C C . ILE A 1 74 ? -5.344 -2.903 2.142 1.00 97.75 74 ILE A C 1
ATOM 590 O O . ILE A 1 74 ? -4.462 -2.764 1.290 1.00 97.75 74 ILE A O 1
ATOM 594 N N . GLU A 1 75 ? -5.396 -3.997 2.909 1.00 97.44 75 GLU A N 1
ATOM 595 C CA . GLU A 1 75 ? -4.479 -5.138 2.736 1.00 97.44 75 GLU A CA 1
ATOM 596 C C . GLU A 1 75 ? -4.608 -5.749 1.337 1.00 97.44 75 GLU A C 1
ATOM 59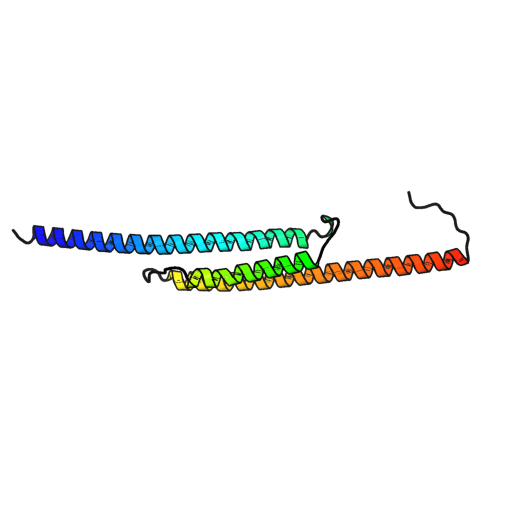8 O O . GLU A 1 75 ? -3.606 -5.977 0.657 1.00 97.44 75 GLU A O 1
ATOM 603 N N . VAL A 1 76 ? -5.846 -5.945 0.879 1.00 96.88 76 VAL A N 1
ATOM 604 C CA . VAL A 1 76 ? -6.143 -6.473 -0.457 1.00 96.88 76 VAL A CA 1
ATOM 605 C C . VAL A 1 76 ? -5.671 -5.513 -1.554 1.00 96.88 76 VAL A C 1
ATOM 607 O O . VAL A 1 76 ? -5.177 -5.948 -2.596 1.00 96.88 76 VAL A O 1
ATOM 610 N N . GLU A 1 77 ? -5.811 -4.199 -1.363 1.00 96.25 77 GLU A N 1
ATOM 611 C CA . GLU A 1 77 ? -5.270 -3.210 -2.302 1.00 96.25 77 GLU A CA 1
ATOM 612 C C . GLU A 1 77 ? -3.738 -3.234 -2.349 1.00 96.25 77 GLU A C 1
ATOM 614 O O . GLU A 1 77 ? -3.163 -3.160 -3.439 1.00 96.25 77 GLU A O 1
ATO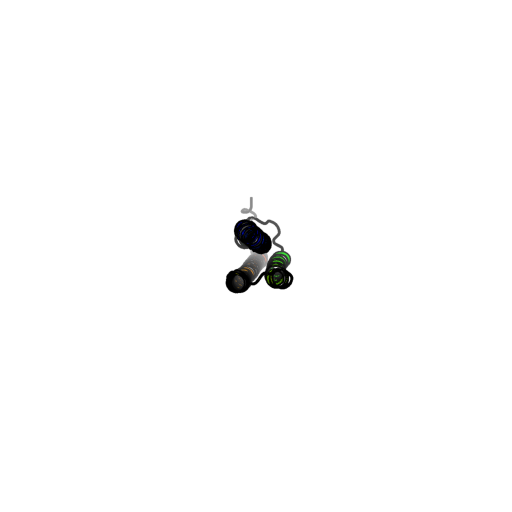M 619 N N . ALA A 1 78 ? -3.072 -3.412 -1.205 1.00 96.06 78 ALA A N 1
ATOM 620 C CA . ALA A 1 78 ? -1.621 -3.556 -1.142 1.00 96.06 78 ALA A CA 1
ATOM 621 C C . ALA A 1 78 ? -1.125 -4.817 -1.873 1.00 96.06 78 ALA A C 1
ATOM 623 O O . ALA A 1 78 ? -0.140 -4.737 -2.609 1.00 96.06 78 ALA A O 1
ATOM 624 N N . GLU A 1 79 ? -1.820 -5.950 -1.727 1.00 94.12 79 GLU A N 1
ATOM 625 C CA . GLU A 1 79 ? -1.507 -7.211 -2.420 1.00 94.12 79 GLU A CA 1
ATOM 626 C C . GLU A 1 79 ? -1.591 -7.048 -3.950 1.00 94.12 79 GLU A C 1
ATOM 628 O O . GLU A 1 79 ? -0.667 -7.413 -4.683 1.00 94.12 79 GLU A O 1
ATOM 633 N N . LYS A 1 80 ? -2.640 -6.380 -4.453 1.00 94.38 80 LYS A N 1
ATOM 634 C CA . LYS A 1 80 ? -2.839 -6.117 -5.896 1.00 94.38 80 LYS A CA 1
ATOM 635 C C . LYS A 1 80 ? -1.731 -5.275 -6.541 1.00 94.38 80 LYS A C 1
ATOM 637 O O . LYS A 1 80 ? -1.610 -5.235 -7.773 1.00 94.38 80 LYS A O 1
ATOM 642 N N . LEU A 1 81 ? -0.901 -4.585 -5.757 1.00 93.75 81 LEU A N 1
ATOM 643 C CA . LEU A 1 81 ? 0.256 -3.870 -6.297 1.00 93.75 81 LEU A CA 1
ATOM 644 C C . LEU A 1 81 ? 1.292 -4.841 -6.880 1.00 93.75 81 LEU A C 1
ATOM 646 O O . LEU A 1 81 ? 1.930 -4.508 -7.883 1.00 93.75 81 LEU A O 1
ATOM 650 N N . ALA A 1 82 ? 1.433 -6.042 -6.307 1.00 89.25 82 ALA A N 1
ATOM 651 C CA . ALA A 1 82 ? 2.294 -7.089 -6.852 1.00 89.25 82 ALA A CA 1
ATOM 652 C C . ALA A 1 82 ? 1.794 -7.546 -8.233 1.00 89.25 82 ALA A C 1
ATOM 654 O O . ALA A 1 82 ? 2.570 -7.555 -9.192 1.00 89.25 82 ALA A O 1
ATOM 655 N N . ASP A 1 83 ? 0.486 -7.772 -8.374 1.00 89.44 83 ASP A N 1
ATOM 656 C CA . ASP A 1 83 ? -0.138 -8.092 -9.664 1.00 89.44 83 ASP A CA 1
ATOM 657 C C . ASP A 1 83 ? 0.074 -6.973 -10.690 1.00 89.44 83 ASP A C 1
ATOM 659 O O . ASP A 1 83 ? 0.349 -7.216 -11.869 1.00 89.44 83 ASP A O 1
ATOM 663 N N . THR A 1 84 ? -0.024 -5.717 -10.250 1.00 89.31 84 THR A N 1
ATOM 664 C CA . THR A 1 84 ? 0.221 -4.549 -11.107 1.00 89.31 84 THR A CA 1
ATOM 665 C C . THR A 1 84 ? 1.672 -4.513 -11.594 1.00 89.31 84 THR A C 1
ATOM 667 O O . THR A 1 84 ? 1.936 -4.173 -12.749 1.00 89.31 84 THR A O 1
ATOM 670 N N . PHE A 1 85 ? 2.625 -4.889 -10.739 1.00 91.38 85 PHE A N 1
ATOM 671 C CA . PHE A 1 85 ? 4.033 -4.994 -11.108 1.00 91.38 85 PHE A CA 1
ATOM 672 C C . PHE A 1 85 ? 4.287 -6.126 -12.111 1.00 91.38 85 PHE A C 1
ATOM 674 O O . PHE A 1 85 ? 5.014 -5.908 -13.085 1.00 91.38 85 PHE A O 1
ATOM 681 N N . ASP A 1 86 ? 3.685 -7.298 -11.910 1.00 89.62 86 ASP A N 1
ATOM 682 C CA . ASP A 1 86 ? 3.895 -8.473 -12.763 1.00 89.62 86 ASP A CA 1
ATOM 683 C C . ASP A 1 86 ? 3.259 -8.329 -14.151 1.00 89.62 86 ASP A C 1
ATOM 685 O O . ASP A 1 86 ? 3.827 -8.794 -15.142 1.00 89.62 86 ASP A O 1
ATOM 689 N N . ASN A 1 87 ? 2.133 -7.617 -14.249 1.00 88.69 87 ASN A N 1
ATOM 690 C CA . ASN A 1 87 ? 1.454 -7.346 -15.519 1.00 88.69 87 ASN A CA 1
ATOM 691 C C . ASN A 1 87 ? 2.063 -6.173 -16.316 1.00 88.69 87 ASN A C 1
ATOM 693 O O . ASN A 1 87 ? 1.707 -5.961 -17.479 1.00 88.69 87 ASN A O 1
ATOM 697 N N . ALA A 1 88 ? 2.975 -5.396 -15.723 1.00 88.38 88 ALA A N 1
ATOM 698 C CA . ALA A 1 88 ? 3.628 -4.276 -16.395 1.00 88.38 88 ALA A CA 1
ATOM 699 C C . ALA A 1 88 ? 4.787 -4.722 -17.310 1.00 88.38 88 ALA A C 1
ATOM 701 O O . ALA A 1 88 ? 5.471 -5.721 -17.082 1.00 88.38 88 ALA A O 1
ATOM 702 N N . VAL A 1 89 ? 5.053 -3.936 -18.358 1.00 88.06 89 VAL A N 1
ATOM 703 C CA . VAL A 1 89 ? 6.169 -4.194 -19.281 1.00 88.06 89 VAL A CA 1
ATOM 704 C C . VAL A 1 89 ? 7.475 -3.678 -18.682 1.00 88.06 89 VAL A C 1
ATOM 706 O O . VAL A 1 89 ? 7.632 -2.479 -18.455 1.00 88.06 89 VAL A O 1
ATOM 709 N N . TRP A 1 90 ? 8.447 -4.579 -18.515 1.00 89.38 90 TRP A N 1
ATOM 710 C CA . TRP A 1 90 ? 9.775 -4.257 -17.991 1.00 89.38 90 TRP A CA 1
ATOM 711 C C . TRP A 1 90 ? 10.877 -4.619 -18.980 1.00 89.38 90 TRP A C 1
ATOM 713 O O . TRP A 1 90 ? 11.121 -5.791 -19.268 1.00 89.38 90 TRP A O 1
ATOM 723 N N . PHE A 1 91 ? 11.610 -3.614 -19.450 1.00 90.00 91 PHE A N 1
ATOM 724 C CA . PHE A 1 91 ? 12.790 -3.831 -20.279 1.00 90.00 91 PHE A CA 1
ATOM 725 C C . PHE A 1 91 ? 14.034 -4.112 -19.418 1.00 90.00 91 PHE A C 1
ATOM 727 O O . PHE A 1 91 ? 14.260 -3.399 -18.431 1.00 90.00 91 PHE A O 1
ATOM 734 N N . PRO A 1 92 ? 14.897 -5.076 -19.801 1.00 84.69 92 PRO A N 1
ATOM 735 C CA . PRO A 1 92 ? 16.087 -5.487 -19.045 1.00 84.69 92 PRO A CA 1
ATOM 736 C C . PRO A 1 92 ? 17.271 -4.519 -19.227 1.00 84.69 92 PRO A C 1
ATOM 738 O O . PRO A 1 92 ? 18.414 -4.924 -19.400 1.00 84.69 92 PRO A O 1
ATOM 741 N N . ILE A 1 93 ? 16.997 -3.217 -19.220 1.00 80.06 93 ILE A N 1
ATOM 742 C CA . ILE A 1 93 ? 17.991 -2.149 -19.404 1.00 80.06 93 ILE A CA 1
ATOM 743 C C . ILE A 1 93 ? 18.461 -1.548 -18.072 1.00 80.06 93 ILE A C 1
ATOM 745 O O . ILE A 1 93 ? 19.350 -0.703 -18.045 1.00 80.06 93 ILE A O 1
ATOM 749 N N . SER A 1 94 ? 17.840 -1.950 -16.961 1.00 68.81 94 SER A N 1
ATOM 750 C CA . SER A 1 94 ? 18.147 -1.459 -15.622 1.00 68.81 94 SER A CA 1
ATOM 751 C C . SER A 1 94 ? 17.938 -2.563 -14.579 1.00 68.81 94 SER A C 1
ATOM 753 O O . SER A 1 94 ? 16.939 -3.283 -14.656 1.00 68.81 94 SER A O 1
ATOM 755 N N . PRO A 1 95 ? 18.810 -2.664 -13.556 1.00 66.81 95 PRO A N 1
ATOM 756 C CA . PRO A 1 95 ? 18.620 -3.579 -12.429 1.00 66.81 95 PRO A CA 1
ATOM 757 C C . PRO A 1 95 ? 17.463 -3.163 -11.499 1.00 66.81 95 PRO A C 1
ATOM 759 O O . PRO A 1 95 ? 17.181 -3.844 -10.514 1.00 66.81 95 PRO A O 1
ATOM 762 N N . ASN A 1 96 ? 16.769 -2.055 -11.788 1.00 77.56 96 ASN A N 1
ATOM 763 C CA . ASN A 1 96 ? 15.727 -1.509 -10.921 1.00 77.56 96 ASN A CA 1
ATOM 764 C C . ASN A 1 96 ? 14.531 -2.445 -10.727 1.00 77.56 96 ASN A C 1
ATOM 766 O O . ASN A 1 96 ? 13.870 -2.336 -9.700 1.00 77.56 96 ASN A O 1
ATOM 770 N N . ARG A 1 97 ? 14.275 -3.386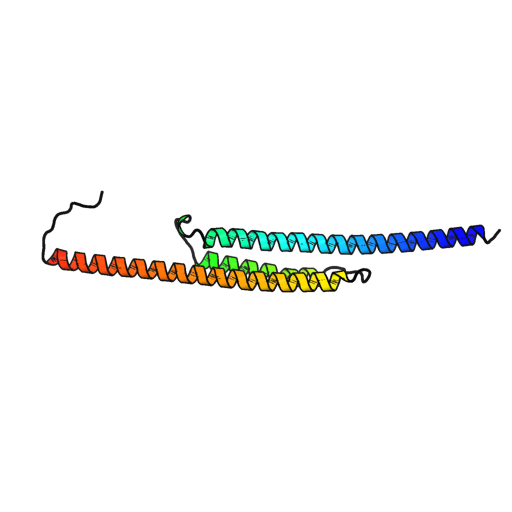 -11.646 1.00 85.00 97 ARG A N 1
ATOM 771 C CA . ARG A 1 97 ? 13.135 -4.312 -11.547 1.00 85.00 97 ARG A CA 1
ATOM 772 C C . ARG A 1 97 ? 13.126 -5.079 -10.220 1.00 85.00 97 ARG A C 1
ATOM 774 O O . ARG A 1 97 ? 12.124 -5.064 -9.516 1.00 85.00 97 ARG A O 1
ATOM 781 N N . GLN A 1 98 ? 14.256 -5.680 -9.845 1.00 86.56 98 GLN A N 1
ATOM 782 C CA . GLN A 1 98 ? 14.366 -6.435 -8.592 1.00 86.56 98 GLN A CA 1
ATOM 783 C C . GLN A 1 98 ? 14.193 -5.526 -7.369 1.00 86.56 98 GLN A C 1
ATOM 785 O O . GLN A 1 98 ? 13.544 -5.900 -6.395 1.00 86.56 98 GLN A O 1
ATOM 790 N N . LYS A 1 99 ? 14.749 -4.310 -7.423 1.00 88.44 99 LYS A N 1
ATOM 791 C CA . LYS A 1 99 ? 14.627 -3.332 -6.337 1.00 88.44 99 LYS A CA 1
ATOM 792 C C . LYS A 1 99 ? 13.180 -2.869 -6.148 1.00 88.44 99 LYS A C 1
ATOM 794 O O . LYS A 1 99 ? 12.743 -2.716 -5.010 1.00 88.44 99 LYS A O 1
ATOM 799 N N . ILE A 1 100 ? 12.446 -2.660 -7.241 1.00 89.69 100 ILE A N 1
ATOM 800 C CA . ILE A 1 100 ? 11.018 -2.322 -7.218 1.00 89.69 100 ILE A CA 1
ATOM 801 C C . ILE A 1 100 ? 10.237 -3.473 -6.581 1.00 89.69 100 ILE A C 1
ATOM 803 O O . ILE A 1 100 ? 9.589 -3.249 -5.567 1.00 89.69 100 ILE A O 1
ATOM 807 N N . GLN A 1 101 ? 10.403 -4.706 -7.065 1.00 90.94 101 GLN A N 1
ATOM 808 C CA . GLN A 1 101 ? 9.732 -5.884 -6.500 1.00 90.94 101 GLN A CA 1
ATOM 809 C C . GLN A 1 101 ? 9.976 -6.043 -4.989 1.00 90.94 101 GLN A C 1
ATOM 811 O O . GLN A 1 101 ? 9.044 -6.236 -4.215 1.00 90.94 101 GLN A O 1
ATOM 816 N N . GLN A 1 102 ? 11.226 -5.886 -4.540 1.00 91.81 102 GLN A N 1
ATOM 817 C CA . GLN A 1 102 ? 11.565 -5.923 -3.112 1.00 91.81 102 GLN A CA 1
ATOM 818 C C . GLN A 1 102 ? 10.928 -4.781 -2.313 1.00 91.81 102 GLN A C 1
ATOM 820 O O . GLN A 1 102 ? 10.659 -4.939 -1.125 1.00 91.81 102 GLN A O 1
ATOM 825 N N . THR A 1 103 ? 10.744 -3.615 -2.931 1.00 92.44 103 THR A N 1
ATOM 826 C CA . THR A 1 103 ? 10.113 -2.459 -2.286 1.00 92.44 103 THR A CA 1
ATOM 827 C C . THR A 1 103 ? 8.617 -2.698 -2.115 1.00 92.44 103 THR A C 1
ATOM 829 O O . THR A 1 103 ? 8.107 -2.433 -1.031 1.00 92.44 103 THR A O 1
ATOM 832 N N . LEU A 1 104 ? 7.949 -3.260 -3.128 1.00 94.31 104 LEU A N 1
ATOM 833 C CA . LEU A 1 104 ? 6.547 -3.668 -3.044 1.00 94.31 104 LEU A CA 1
ATOM 834 C C . LEU A 1 104 ? 6.320 -4.698 -1.934 1.00 94.31 104 LEU A C 1
ATOM 836 O O . LEU A 1 104 ? 5.533 -4.438 -1.033 1.00 94.31 104 LEU A O 1
ATOM 840 N N . ALA A 1 105 ? 7.088 -5.790 -1.919 1.00 94.19 105 ALA A N 1
ATOM 841 C CA . ALA A 1 105 ? 6.950 -6.823 -0.888 1.00 94.19 105 ALA A CA 1
ATOM 842 C C . ALA A 1 105 ? 7.178 -6.273 0.535 1.00 94.19 105 ALA A C 1
ATOM 844 O O . ALA A 1 105 ? 6.481 -6.629 1.482 1.00 94.19 105 ALA A O 1
ATOM 845 N N . LYS A 1 106 ? 8.146 -5.360 0.705 1.00 95.69 106 LYS A N 1
ATOM 846 C CA . LYS A 1 106 ? 8.377 -4.690 1.997 1.00 95.69 106 LYS A CA 1
ATOM 847 C C . LYS A 1 106 ? 7.239 -3.757 2.390 1.00 95.69 106 LYS A C 1
ATOM 849 O O . LYS A 1 106 ? 7.007 -3.576 3.582 1.00 95.69 106 LYS A O 1
ATOM 854 N N . PHE A 1 107 ? 6.610 -3.099 1.424 1.00 96.00 107 PHE A N 1
ATOM 855 C CA . PHE A 1 107 ? 5.477 -2.225 1.683 1.00 96.00 107 PHE A CA 1
ATOM 856 C C . PHE A 1 107 ? 4.251 -3.035 2.097 1.00 96.00 107 PHE A C 1
ATOM 858 O O . PHE A 1 107 ? 3.693 -2.752 3.148 1.00 96.00 107 PHE A O 1
ATOM 865 N N . GLU A 1 108 ? 3.912 -4.082 1.349 1.00 95.94 108 GLU A N 1
ATOM 866 C CA . GLU A 1 108 ? 2.820 -5.008 1.664 1.00 95.94 108 GLU A CA 1
ATOM 867 C C . GLU A 1 108 ? 2.957 -5.569 3.088 1.00 95.94 108 GLU A C 1
ATOM 869 O O . GLU A 1 108 ? 2.053 -5.428 3.908 1.00 95.94 108 GLU A O 1
ATOM 874 N N . GLN A 1 109 ? 4.146 -6.071 3.451 1.00 96.69 109 GLN A N 1
ATOM 875 C CA . GLN A 1 109 ? 4.413 -6.534 4.817 1.00 96.69 109 GLN A CA 1
ATOM 876 C C . GLN A 1 109 ? 4.189 -5.452 5.881 1.00 96.69 109 GLN A C 1
ATOM 878 O O . GLN A 1 109 ? 3.736 -5.758 6.982 1.00 96.69 109 GLN A O 1
ATOM 883 N N . ARG A 1 110 ? 4.522 -4.189 5.588 1.00 96.69 110 ARG A N 1
ATOM 884 C CA . ARG A 1 110 ? 4.305 -3.074 6.522 1.00 96.69 110 ARG A CA 1
ATOM 885 C C . ARG A 1 110 ? 2.835 -2.708 6.648 1.00 96.69 110 ARG A C 1
ATOM 887 O O . ARG A 1 110 ? 2.423 -2.365 7.754 1.00 96.69 110 ARG A O 1
ATOM 894 N N . VAL A 1 111 ? 2.079 -2.765 5.551 1.00 97.62 111 VAL A N 1
ATOM 895 C CA . VAL A 1 111 ? 0.626 -2.572 5.563 1.00 97.62 111 VAL A CA 1
ATOM 896 C C . VAL A 1 111 ? 0.008 -3.617 6.483 1.00 97.62 111 VAL A C 1
ATOM 898 O O . VAL A 1 111 ? -0.536 -3.221 7.504 1.00 97.62 111 VAL A O 1
ATOM 901 N N . ILE A 1 112 ? 0.253 -4.908 6.229 1.00 97.31 112 ILE A N 1
ATOM 902 C CA . ILE A 1 112 ? -0.261 -6.030 7.038 1.00 97.31 112 ILE A CA 1
ATOM 903 C C . ILE A 1 112 ? 0.102 -5.887 8.526 1.00 97.31 112 ILE A C 1
ATOM 905 O O . ILE A 1 112 ? -0.708 -6.124 9.419 1.00 97.31 112 ILE A O 1
ATOM 909 N N . GLN A 1 113 ? 1.342 -5.493 8.830 1.00 97.69 113 GLN A N 1
ATOM 910 C CA . GLN A 1 113 ? 1.757 -5.277 10.220 1.00 97.69 113 GLN A CA 1
ATOM 911 C C . GLN A 1 113 ? 0.996 -4.125 10.880 1.00 97.69 113 GLN A C 1
ATOM 913 O O . GLN A 1 113 ? 0.640 -4.212 12.053 1.00 97.69 113 GLN A O 1
ATOM 918 N N . THR A 1 114 ? 0.775 -3.040 10.143 1.00 97.12 114 THR A N 1
ATOM 919 C CA . THR A 1 114 ? 0.129 -1.834 10.665 1.00 97.12 114 THR A CA 1
ATOM 920 C C . THR A 1 114 ? -1.370 -2.051 10.836 1.00 97.12 114 THR A C 1
ATOM 922 O O . THR A 1 114 ? -1.915 -1.708 11.881 1.00 97.12 114 THR A O 1
ATOM 925 N N . THR A 1 115 ? -2.034 -2.659 9.855 1.00 97.81 115 THR A N 1
ATOM 926 C CA . THR A 1 115 ? -3.456 -3.011 9.922 1.00 97.81 115 THR A CA 1
ATOM 927 C C . THR A 1 115 ? -3.721 -3.997 11.056 1.00 97.81 115 THR A C 1
ATOM 929 O O . THR A 1 115 ? -4.638 -3.773 11.836 1.00 97.81 115 THR A O 1
ATOM 932 N N . SER A 1 116 ? -2.852 -4.991 11.272 1.00 97.50 116 SER A N 1
ATOM 933 C CA . SER A 1 116 ? -2.949 -5.894 12.429 1.00 97.50 116 SER A CA 1
ATOM 934 C C . SER A 1 116 ? -2.855 -5.161 13.777 1.00 97.50 116 SER A C 1
ATOM 936 O O . SER A 1 116 ? -3.600 -5.466 14.710 1.00 97.50 116 SER A O 1
ATOM 938 N N . GLN A 1 117 ? -1.968 -4.167 13.896 1.00 97.19 117 GLN A N 1
ATOM 939 C CA . GLN A 1 117 ? -1.869 -3.342 15.107 1.00 97.19 117 GLN A CA 1
ATOM 940 C C . GLN A 1 117 ? -3.114 -2.473 15.318 1.00 97.19 117 GLN A C 1
ATOM 942 O O . GLN A 1 117 ? -3.562 -2.304 16.453 1.00 97.19 117 GLN A O 1
ATOM 947 N N . LEU A 1 118 ? -3.672 -1.926 14.238 1.00 96.56 118 LEU A N 1
ATOM 948 C CA . LEU A 1 118 ? -4.895 -1.131 14.284 1.00 96.56 118 LEU A CA 1
ATOM 949 C C . LEU A 1 118 ? -6.114 -1.979 14.647 1.00 96.56 11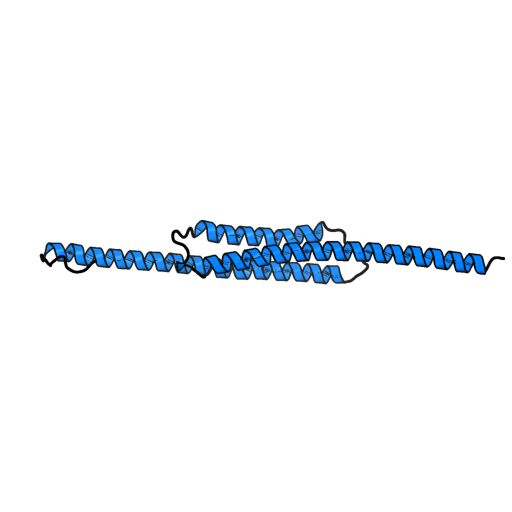8 LEU A C 1
ATOM 951 O O . LEU A 1 118 ? -6.902 -1.556 15.488 1.00 96.56 118 LEU A O 1
ATOM 955 N N . ASP A 1 119 ? -6.233 -3.183 14.095 1.00 96.19 119 ASP A N 1
ATOM 956 C CA . ASP A 1 119 ? -7.313 -4.114 14.421 1.00 96.19 119 ASP A CA 1
ATOM 957 C C . ASP A 1 119 ? -7.268 -4.541 15.896 1.00 96.19 119 ASP A C 1
ATOM 959 O O . ASP A 1 119 ? -8.279 -4.514 16.598 1.00 96.19 119 ASP A O 1
ATOM 963 N N . MET A 1 120 ? -6.071 -4.802 16.430 1.00 95.44 120 MET A N 1
ATOM 964 C CA . MET A 1 120 ? -5.897 -5.049 17.863 1.00 95.44 120 MET A CA 1
ATOM 965 C C . MET A 1 120 ? -6.356 -3.857 18.712 1.00 95.44 120 MET A C 1
ATOM 967 O O . MET A 1 120 ? -6.999 -4.043 19.746 1.00 95.44 120 MET A O 1
ATOM 971 N N . LEU A 1 121 ? -6.053 -2.630 18.281 1.00 93.88 121 LEU A N 1
ATOM 972 C CA . LEU A 1 121 ? -6.488 -1.421 18.974 1.00 93.88 121 LEU A CA 1
ATOM 973 C C . LEU A 1 121 ? -8.016 -1.275 18.947 1.00 93.88 121 LEU A C 1
ATOM 975 O O . LEU A 1 121 ? -8.597 -0.936 19.977 1.00 93.88 121 LEU A O 1
ATOM 979 N N . ILE A 1 122 ? -8.672 -1.597 17.827 1.00 93.12 122 ILE A N 1
ATOM 980 C CA . ILE A 1 122 ? -10.139 -1.689 17.753 1.00 93.12 122 ILE A CA 1
ATOM 981 C C . ILE A 1 122 ? -10.654 -2.705 18.783 1.00 93.12 122 ILE A C 1
ATOM 983 O O . ILE A 1 122 ? -11.566 -2.388 19.547 1.00 93.12 122 ILE A O 1
ATOM 987 N N . GLY A 1 123 ? -10.050 -3.895 18.858 1.00 92.62 123 GLY A N 1
ATOM 988 C CA . GLY A 1 123 ? -10.428 -4.934 19.822 1.00 92.62 123 GLY A CA 1
ATOM 989 C C . GLY A 1 123 ? -10.354 -4.466 21.280 1.00 92.62 123 GLY A C 1
ATOM 990 O O . GLY A 1 123 ? -11.318 -4.622 22.030 1.00 92.62 123 GLY A O 1
ATOM 991 N N . VAL A 1 124 ? -9.255 -3.810 21.665 1.00 92.12 124 VAL A N 1
ATOM 992 C CA . VAL A 1 124 ? -9.083 -3.240 23.016 1.00 92.12 124 VAL A CA 1
ATOM 993 C C . VAL A 1 124 ? -10.127 -2.159 23.310 1.00 92.12 124 VAL A C 1
ATOM 995 O O . VAL A 1 124 ? -10.655 -2.084 24.419 1.00 92.12 124 VAL A O 1
ATOM 998 N N . GLN A 1 125 ? -10.456 -1.317 22.329 1.00 90.00 125 GLN A N 1
ATOM 999 C CA . GLN A 1 125 ? -11.485 -0.286 22.491 1.00 90.00 125 GLN A CA 1
ATOM 1000 C C . GLN A 1 125 ? -12.877 -0.894 22.697 1.00 90.00 125 GLN A C 1
ATOM 1002 O O . GLN A 1 125 ? -13.627 -0.419 23.550 1.00 90.00 125 GLN A O 1
ATOM 1007 N N . VAL A 1 126 ? -13.206 -1.958 21.957 1.00 90.19 126 VAL A N 1
ATOM 1008 C CA . VAL A 1 126 ? -14.454 -2.717 22.125 1.00 90.19 126 VAL A CA 1
ATOM 1009 C C . VAL A 1 126 ? -14.537 -3.312 23.530 1.00 90.19 126 VAL A C 1
ATOM 1011 O O . VAL A 1 126 ? -15.544 -3.131 24.212 1.00 90.19 126 VAL A O 1
ATOM 1014 N N . GLU A 1 127 ? -13.480 -3.984 23.987 1.00 90.38 127 GLU A N 1
ATOM 1015 C CA . GLU A 1 127 ? -13.429 -4.586 25.324 1.00 90.38 127 GLU A CA 1
ATOM 1016 C C . GLU A 1 127 ? -13.613 -3.534 26.425 1.00 90.38 127 GLU A C 1
ATOM 1018 O O . GLU A 1 127 ? -14.428 -3.714 27.331 1.00 90.38 127 GLU A O 1
ATOM 1023 N N . ASN A 1 128 ? -12.927 -2.394 26.307 1.00 88.75 128 ASN A N 1
ATOM 1024 C CA . ASN A 1 128 ? -13.051 -1.298 27.262 1.00 88.75 128 ASN A CA 1
ATOM 1025 C C . ASN A 1 128 ? -14.477 -0.719 27.298 1.00 88.75 128 ASN A C 1
ATOM 1027 O O . ASN A 1 128 ? -14.999 -0.416 28.369 1.00 88.75 128 ASN A O 1
ATOM 1031 N N . GLN A 1 129 ? -15.144 -0.608 26.144 1.00 87.12 129 GLN A N 1
ATOM 1032 C CA . GLN A 1 129 ? -16.540 -0.174 26.087 1.00 87.12 129 GLN A CA 1
ATOM 1033 C C . GLN A 1 129 ? -17.470 -1.156 26.816 1.00 87.12 129 GLN A C 1
ATOM 1035 O O . GLN A 1 129 ? -18.330 -0.721 27.581 1.00 87.12 129 GLN A O 1
ATOM 1040 N N . TYR A 1 130 ? -17.290 -2.465 26.626 1.00 88.50 130 TYR A N 1
ATOM 1041 C CA . TYR A 1 130 ? -18.068 -3.471 27.355 1.00 88.50 130 TYR A CA 1
ATOM 1042 C C . TYR A 1 130 ? -17.789 -3.448 28.859 1.00 88.50 130 TYR A C 1
ATOM 1044 O O . TYR A 1 130 ? -18.728 -3.538 29.645 1.00 88.50 130 TYR A O 1
ATOM 1052 N N . ALA A 1 131 ? -16.531 -3.273 29.272 1.00 89.25 131 ALA A N 1
ATOM 1053 C CA . ALA A 1 131 ? -16.175 -3.135 30.682 1.00 89.25 131 ALA A CA 1
ATOM 1054 C C . ALA A 1 131 ? -16.869 -1.930 31.336 1.00 89.25 131 ALA A C 1
ATOM 1056 O O . ALA A 1 131 ? -17.422 -2.057 32.426 1.00 89.25 131 ALA A O 1
ATOM 1057 N N . LEU A 1 132 ? -16.905 -0.783 30.650 1.00 88.19 132 LEU A N 1
ATOM 1058 C CA . LEU A 1 132 ? -17.621 0.404 31.120 1.00 88.19 132 LEU A CA 1
ATOM 1059 C C . LEU A 1 132 ? -19.131 0.165 31.233 1.00 88.19 132 LEU A C 1
ATOM 1061 O O . LEU A 1 132 ? -19.728 0.569 32.226 1.00 88.19 132 LEU A O 1
ATOM 1065 N N . LEU A 1 133 ? -19.742 -0.515 30.257 1.00 88.25 133 LEU A N 1
ATOM 1066 C CA . LEU A 1 133 ? -21.163 -0.870 30.315 1.00 88.25 133 LEU A CA 1
ATOM 1067 C C . LEU A 1 133 ? -21.472 -1.812 31.485 1.00 88.25 133 LEU A C 1
ATOM 1069 O O . LEU A 1 133 ? -22.454 -1.590 32.181 1.00 88.25 133 LEU A O 1
ATOM 1073 N N . MET A 1 134 ? -20.623 -2.811 31.745 1.00 88.19 134 MET A N 1
ATOM 1074 C CA . MET A 1 134 ? -20.785 -3.701 32.903 1.00 88.19 134 MET A CA 1
ATOM 1075 C C . MET A 1 134 ? -20.665 -2.949 34.232 1.00 88.19 134 MET A C 1
ATOM 1077 O O . MET A 1 134 ? -21.430 -3.210 35.152 1.00 88.19 134 MET A O 1
ATOM 1081 N N . LEU A 1 135 ? -19.727 -2.003 34.349 1.00 88.81 135 LEU A N 1
ATOM 1082 C CA . LEU A 1 135 ? -19.603 -1.175 35.553 1.00 88.81 135 LEU A CA 1
ATOM 1083 C C . LEU A 1 135 ? -20.835 -0.289 35.774 1.00 88.81 135 LEU A C 1
ATOM 1085 O O . LEU A 1 135 ? -21.255 -0.118 36.916 1.00 88.81 135 LEU A O 1
ATOM 1089 N N . LEU A 1 136 ? -21.405 0.266 34.700 1.00 88.62 136 LEU A N 1
ATOM 1090 C CA . LEU A 1 136 ? -22.645 1.043 34.767 1.00 88.62 136 LEU A CA 1
ATOM 1091 C C . LEU A 1 136 ? -23.833 0.175 35.191 1.00 88.62 136 LEU A C 1
ATOM 1093 O O . LEU A 1 136 ? -24.594 0.598 36.052 1.00 88.62 136 LEU A O 1
ATOM 1097 N N . ASP A 1 137 ? -23.947 -1.038 34.649 1.00 87.25 137 ASP A N 1
ATOM 1098 C CA . ASP A 1 137 ? -24.999 -1.999 35.004 1.00 87.25 137 ASP A CA 1
ATOM 1099 C C . ASP A 1 137 ? -24.925 -2.395 36.490 1.00 87.25 137 ASP A C 1
ATOM 1101 O O . ASP A 1 137 ? -25.920 -2.306 37.203 1.00 87.25 137 ASP A O 1
ATOM 1105 N N . ILE A 1 138 ? -23.723 -2.703 37.000 1.00 89.19 138 ILE A N 1
ATOM 1106 C CA . ILE A 1 138 ? -23.496 -2.983 38.432 1.00 89.19 138 ILE A CA 1
ATOM 1107 C C . ILE A 1 138 ? -23.894 -1.780 39.296 1.00 89.19 138 ILE A C 1
ATOM 1109 O O . ILE A 1 138 ? -24.547 -1.938 40.325 1.00 89.19 138 ILE A O 1
ATOM 1113 N N . TYR A 1 139 ? -23.505 -0.570 38.889 1.00 85.50 139 TYR A N 1
ATOM 1114 C CA . TYR A 1 139 ? -23.848 0.647 39.620 1.00 85.50 139 TYR A CA 1
ATOM 1115 C C . TYR A 1 139 ? -25.367 0.886 39.643 1.00 85.50 139 TYR A C 1
ATOM 1117 O O . TYR A 1 139 ? -25.931 1.199 40.692 1.00 85.50 139 TYR A O 1
ATOM 1125 N N . GLU A 1 140 ? -26.053 0.712 38.512 1.00 84.56 140 GLU A N 1
ATOM 1126 C CA . GLU A 1 140 ? -27.513 0.817 38.439 1.00 84.56 140 GLU A CA 1
ATOM 1127 C C . GLU A 1 140 ? -28.209 -0.265 39.274 1.00 84.56 140 GLU A C 1
ATOM 1129 O O . GLU A 1 140 ? -29.191 0.041 39.955 1.00 84.56 140 GLU A O 1
ATOM 1134 N N . GLU A 1 141 ? -27.703 -1.501 39.291 1.00 80.94 141 GLU A N 1
ATOM 1135 C CA . GLU A 1 141 ? -28.222 -2.592 40.122 1.00 80.94 141 GLU A CA 1
ATOM 1136 C C . GLU A 1 141 ? -28.063 -2.289 41.620 1.00 80.94 141 GLU A C 1
ATOM 1138 O O . GLU A 1 141 ? -29.027 -2.414 42.380 1.00 80.94 141 GLU A O 1
ATOM 1143 N N . GLU A 1 142 ? -26.893 -1.813 42.058 1.00 76.12 142 GLU A N 1
ATOM 1144 C CA . GLU A 1 142 ? -26.651 -1.422 43.453 1.00 76.12 142 GLU A CA 1
ATOM 1145 C C . GLU A 1 142 ? -27.578 -0.280 43.889 1.00 76.12 142 GLU A C 1
ATOM 1147 O O . GLU A 1 142 ? -28.189 -0.349 44.957 1.00 76.12 142 GLU A O 1
ATOM 1152 N N . PHE A 1 143 ? -27.756 0.756 43.068 1.00 65.06 143 PHE A N 1
ATOM 1153 C CA . PHE A 1 143 ? -28.652 1.861 43.418 1.00 65.06 143 PHE A CA 1
ATOM 1154 C C . PHE A 1 143 ? -30.130 1.475 43.332 1.00 65.06 143 PHE A C 1
ATOM 1156 O O . PHE A 1 143 ? -30.910 1.874 44.193 1.00 65.06 143 PHE A O 1
ATOM 1163 N N . SER A 1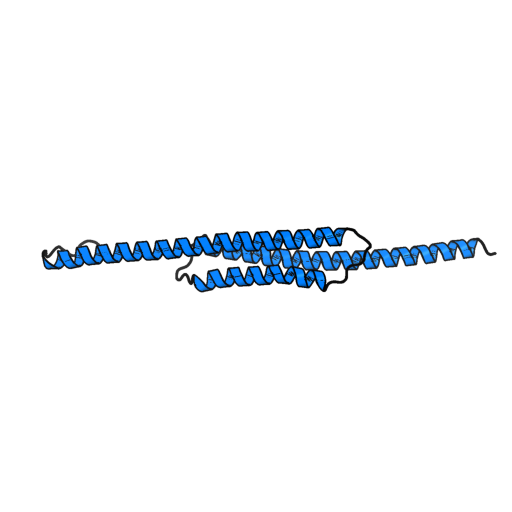 144 ? -30.545 0.673 42.353 1.00 60.00 144 SER A N 1
ATOM 1164 C CA . SER A 1 144 ? -31.938 0.217 42.247 1.00 60.00 144 SER A CA 1
ATOM 1165 C C . SER A 1 144 ? -32.328 -0.765 43.359 1.00 60.00 144 SER A C 1
ATOM 1167 O O . SER A 1 144 ? -33.458 -0.702 43.847 1.00 60.00 144 SER A O 1
ATOM 1169 N N . THR A 1 145 ? -31.396 -1.594 43.843 1.00 56.00 145 THR A N 1
ATOM 1170 C CA . THR A 1 145 ? -31.598 -2.430 45.040 1.00 56.00 145 THR A CA 1
ATOM 1171 C C . THR A 1 145 ? -31.618 -1.608 46.333 1.00 56.00 145 THR A C 1
ATOM 1173 O O . THR A 1 145 ? -32.456 -1.872 47.195 1.00 56.00 145 THR A O 1
ATOM 1176 N N . HIS A 1 146 ? -30.804 -0.553 46.453 1.00 49.50 146 HIS A N 1
ATOM 1177 C CA . HIS A 1 146 ? -30.832 0.347 47.617 1.00 49.50 146 HIS A CA 1
ATOM 1178 C C . HIS A 1 146 ? -32.049 1.294 47.636 1.00 49.50 146 HIS A C 1
ATOM 1180 O O . HIS A 1 146 ? -32.539 1.642 48.709 1.00 49.50 146 HIS A O 1
ATOM 1186 N N . ILE A 1 147 ? -32.617 1.660 46.481 1.00 48.19 147 ILE A N 1
ATOM 1187 C CA . ILE A 1 147 ? -33.870 2.441 46.397 1.00 48.19 147 ILE A CA 1
ATOM 1188 C C . ILE A 1 147 ? -35.090 1.613 46.859 1.00 48.19 147 ILE A C 1
ATOM 1190 O O . ILE A 1 147 ? -36.119 2.182 47.231 1.00 48.19 147 ILE A O 1
ATOM 1194 N N . GLY A 1 148 ? -34.975 0.280 46.912 1.00 43.34 148 GLY A N 1
ATOM 1195 C CA . GLY A 1 148 ? -35.969 -0.597 47.537 1.00 43.34 148 GLY A CA 1
ATOM 1196 C C . GLY A 1 148 ? -36.037 -0.488 49.067 1.00 43.34 148 GLY A C 1
ATOM 1197 O O . GLY A 1 148 ? -37.083 -0.793 49.640 1.00 43.34 148 GLY A O 1
ATOM 1198 N N . GLU A 1 149 ? -34.974 -0.012 49.728 1.00 46.69 149 GLU A N 1
ATOM 1199 C CA . GLU A 1 149 ? -34.914 0.123 51.194 1.00 46.69 149 GLU A CA 1
ATOM 1200 C C . GLU A 1 149 ? -34.766 1.566 51.700 1.00 46.69 149 GLU A C 1
ATOM 1202 O O . GLU A 1 149 ? -35.057 1.829 52.869 1.00 46.69 149 GLU A O 1
ATOM 1207 N N . THR A 1 150 ? -34.446 2.541 50.847 1.00 41.91 150 THR A N 1
ATOM 1208 C CA . THR A 1 150 ? -34.399 3.948 51.265 1.00 41.91 150 THR A CA 1
ATOM 1209 C C . THR A 1 150 ? -34.894 4.900 50.178 1.00 41.91 150 THR A C 1
ATOM 1211 O O . THR A 1 150 ? -34.253 5.122 49.155 1.00 41.91 150 THR A O 1
ATOM 1214 N N . GLN A 1 151 ? -36.032 5.550 50.459 1.00 44.03 151 GLN A N 1
ATOM 1215 C CA . GLN A 1 151 ? -36.397 6.844 49.877 1.00 44.03 151 GLN A CA 1
ATOM 1216 C C . GLN A 1 151 ? -35.230 7.824 50.071 1.00 44.03 151 GLN A C 1
ATOM 1218 O O . GLN A 1 151 ? -35.093 8.400 51.148 1.00 44.03 151 GLN A O 1
ATOM 1223 N N . LEU A 1 152 ? -34.403 8.035 49.050 1.00 44.59 152 LEU A N 1
ATOM 1224 C CA . LEU A 1 152 ? -33.404 9.099 49.047 1.00 44.59 152 LEU A CA 1
ATOM 1225 C C . LEU A 1 152 ? -33.486 9.902 47.748 1.00 44.59 152 LEU A C 1
ATOM 1227 O O . LEU A 1 152 ? -33.118 9.461 46.665 1.00 44.59 152 LEU A O 1
ATOM 1231 N N . ASP A 1 153 ? -34.088 11.071 47.942 1.00 41.94 153 ASP A N 1
ATOM 1232 C CA . ASP A 1 153 ? -33.994 12.338 47.227 1.00 41.94 153 ASP A CA 1
ATOM 1233 C C . ASP A 1 153 ? -33.347 12.359 45.834 1.00 41.94 153 ASP A C 1
ATOM 1235 O O . ASP A 1 153 ? -32.135 12.256 45.639 1.00 41.94 153 ASP A O 1
ATOM 1239 N N . LYS A 1 154 ? -34.205 12.667 44.860 1.00 44.91 154 LYS A N 1
ATOM 1240 C CA . LYS A 1 154 ? -33.842 13.188 43.544 1.00 44.91 154 LYS A CA 1
ATOM 1241 C C . LYS A 1 154 ? -33.152 14.544 43.714 1.00 44.91 154 LYS A C 1
ATOM 1243 O O . LYS A 1 154 ? -33.841 15.564 43.786 1.00 44.91 154 LYS A O 1
ATOM 1248 N N . HIS A 1 155 ? -31.821 14.588 43.754 1.00 44.78 155 HIS A N 1
ATOM 1249 C CA . HIS A 1 155 ? -31.152 15.894 43.744 1.00 44.78 155 HIS A CA 1
ATOM 1250 C C . HIS A 1 155 ? -29.880 16.066 42.920 1.00 44.78 155 HIS A C 1
ATOM 1252 O O . HIS A 1 155 ? -29.340 17.165 42.925 1.00 44.78 155 HIS A O 1
ATOM 1258 N N . TYR A 1 156 ? -29.418 15.077 42.153 1.00 45.84 156 TYR A N 1
ATOM 1259 C CA . TYR A 1 156 ? -28.183 15.272 41.384 1.00 45.84 156 TYR A CA 1
ATOM 1260 C C . TYR A 1 156 ? -28.184 14.559 40.036 1.00 45.84 156 TYR A C 1
ATOM 1262 O O . TYR A 1 156 ? -27.489 13.566 39.905 1.00 45.84 156 TYR A O 1
ATOM 1270 N N . VAL A 1 157 ? -28.930 15.085 39.056 1.00 39.69 157 VAL A N 1
ATOM 1271 C CA . VAL A 1 157 ? -28.504 15.157 37.641 1.00 39.69 157 VAL A CA 1
ATOM 1272 C C . VAL A 1 157 ? -29.281 16.308 36.968 1.00 39.69 157 VAL A C 1
ATOM 1274 O O . VAL A 1 157 ? -30.416 16.120 36.531 1.00 39.69 157 VAL A O 1
ATOM 1277 N N . GLU A 1 158 ? -28.682 17.500 36.927 1.00 34.12 158 GLU A N 1
ATOM 1278 C CA . GLU A 1 158 ? -28.876 18.497 35.856 1.00 34.12 158 GLU A CA 1
ATOM 1279 C C . GLU A 1 158 ? -27.576 18.577 35.052 1.00 34.12 158 GLU A C 1
ATOM 1281 O O . GLU A 1 158 ? -26.498 18.496 35.691 1.00 34.12 158 GLU A O 1
#

Sequence (158 aa):
MNKFRLVNSCLFVAMLVASTFAYMAHINSKSTQQLHSALSEVGHQLIEERDVIVNQYAIKERKNFELTKSLVDIEVEAEKLADTFDNAVWFPISPNRQKIQQTLAKFEQRVIQTTSQLDMLIGVQVENQYALLMLLDIYEEEFSTHIGETQLDKHYVE

Radius of gyration: 30.89 Å; chains: 1; bounding box: 71×27×103 Å